Protein AF-A0A433CWC3-F1 (afdb_monomer_lite)

pLDDT: mean 71.18, std 16.61, range [36.03, 93.44]

Secondary structure (DSSP, 8-state):
---PPPGGGGGEEEEHHHHHHHHHHTTTS-HHHHHHHHTTSTTSSEEHHHHHHH--TTTHHHH--TT-HHHHHHHEES----

Organism: NCBI:txid994334

Foldseek 3Di:
DFPPDPPVLLQWKAFPVCVVVCVVVCVVPDPVVVVVVCVVDPPRTDGLVCCQCPNDPVDCVPQVNHVPSVSSPVRIGSDDGD

Sequence (82 aa):
MAHVMPTEKRQYRACLLCSLIKVRSLLHANFAHYYARAQRTPNWFQNATQFRAQGCDNCEDIMRMRGSMERVQECTSSNFDG

InterPro domains:
  IPR009287 Transcription initiation Spt4 [PTHR12882] (45-82)
  IPR022800 Spt4/RpoE2 zinc finger [PF06093] (45-82)
  IPR038510 Spt4 superfamily [G3DSA:3.30.40.210] (1-82)

Radius of gyration: 12.72 Å; chains: 1; bounding box: 28×36×26 Å

Structure (mmCIF, N/CA/C/O backbone):
data_AF-A0A433CWC3-F1
#
_entry.id   AF-A0A433CWC3-F1
#
loop_
_atom_site.group_PDB
_atom_site.id
_atom_site.type_symbol
_atom_site.label_atom_id
_atom_site.label_alt_id
_atom_site.label_comp_id
_atom_site.label_asym_id
_atom_site.label_entity_id
_atom_site.label_seq_id
_atom_site.pdbx_PDB_ins_code
_atom_site.Cartn_x
_atom_site.Cartn_y
_atom_site.Cartn_z
_atom_site.occupancy
_atom_site.B_iso_or_equiv
_atom_site.auth_seq_id
_atom_site.auth_comp_id
_atom_site.auth_asym_id
_atom_site.auth_atom_id
_atom_site.pdbx_PDB_model_num
ATOM 1 N N . MET A 1 1 ? 12.987 20.814 -8.490 1.00 37.47 1 MET A N 1
ATOM 2 C CA . MET A 1 1 ? 11.555 20.992 -8.170 1.00 37.47 1 MET A CA 1
ATOM 3 C C . MET A 1 1 ? 11.076 19.706 -7.522 1.00 37.47 1 MET A C 1
ATOM 5 O O . MET A 1 1 ? 10.785 18.753 -8.232 1.00 37.47 1 MET A O 1
ATOM 9 N N . ALA A 1 2 ? 11.116 19.636 -6.190 1.00 36.03 2 ALA A N 1
ATOM 10 C CA . ALA A 1 2 ? 10.539 18.510 -5.463 1.00 36.03 2 ALA A CA 1
ATOM 11 C C . ALA A 1 2 ? 9.026 18.551 -5.700 1.00 36.03 2 ALA A C 1
ATOM 13 O O . ALA A 1 2 ? 8.382 19.561 -5.413 1.00 36.03 2 ALA A O 1
ATOM 14 N N . HIS A 1 3 ? 8.478 17.511 -6.320 1.00 44.03 3 HIS A N 1
ATOM 15 C CA . HIS A 1 3 ? 7.046 17.411 -6.556 1.00 44.03 3 HIS A CA 1
ATOM 16 C C . HIS A 1 3 ? 6.373 17.136 -5.206 1.00 44.03 3 HIS A C 1
ATOM 18 O O . HIS A 1 3 ? 6.205 15.982 -4.814 1.00 44.03 3 HIS A O 1
ATOM 24 N N . VAL A 1 4 ? 6.022 18.199 -4.480 1.00 50.62 4 VAL A N 1
ATOM 25 C CA . VAL A 1 4 ? 5.292 18.113 -3.210 1.00 50.62 4 VAL A CA 1
ATOM 26 C C . VAL A 1 4 ? 4.023 17.290 -3.445 1.00 50.62 4 VAL A C 1
ATOM 28 O O . VAL A 1 4 ? 3.181 17.640 -4.273 1.00 50.62 4 VAL A O 1
ATOM 31 N N . MET A 1 5 ? 3.927 16.142 -2.773 1.00 50.44 5 MET A N 1
ATOM 32 C CA . MET A 1 5 ? 2.768 15.254 -2.848 1.00 50.44 5 MET A CA 1
ATOM 33 C C . MET A 1 5 ? 1.517 16.013 -2.364 1.00 50.44 5 MET A C 1
ATOM 35 O O . MET A 1 5 ? 1.545 16.565 -1.262 1.00 50.44 5 MET A O 1
ATOM 39 N N . PRO A 1 6 ? 0.423 16.053 -3.151 1.00 54.38 6 PRO A N 1
ATOM 40 C CA . PRO A 1 6 ? -0.804 16.721 -2.736 1.00 54.38 6 PRO A CA 1
ATOM 41 C C . PRO A 1 6 ? -1.341 16.106 -1.437 1.00 54.38 6 PRO A C 1
ATOM 43 O O . PRO A 1 6 ? -1.348 14.884 -1.277 1.00 54.38 6 PRO A O 1
ATOM 46 N N . THR A 1 7 ? -1.818 16.945 -0.520 1.00 58.41 7 THR A N 1
ATOM 47 C CA . THR A 1 7 ? -2.281 16.590 0.836 1.00 58.41 7 THR A CA 1
ATOM 48 C C . THR A 1 7 ? -3.377 15.521 0.871 1.00 58.41 7 THR A C 1
ATOM 50 O O . THR A 1 7 ? -3.451 14.766 1.837 1.00 58.41 7 THR A O 1
ATOM 53 N N . GLU A 1 8 ? -4.172 15.373 -0.190 1.00 58.41 8 GLU A N 1
ATOM 54 C CA . GLU A 1 8 ? -5.174 14.301 -0.326 1.00 58.41 8 GLU A CA 1
ATOM 55 C C . GLU A 1 8 ? -4.563 12.892 -0.421 1.00 58.41 8 GLU A C 1
ATOM 57 O O . GLU A 1 8 ? -5.229 11.899 -0.140 1.00 58.41 8 GLU A O 1
ATOM 62 N N . LYS A 1 9 ? -3.274 12.769 -0.764 1.00 59.62 9 LYS A N 1
ATOM 63 C CA . LYS A 1 9 ? -2.587 11.474 -0.901 1.00 59.62 9 LYS A CA 1
ATOM 64 C C . LYS A 1 9 ? -1.911 10.988 0.387 1.00 59.62 9 LYS A C 1
ATOM 66 O O . LYS A 1 9 ? -1.285 9.930 0.391 1.00 59.62 9 LYS A O 1
ATOM 71 N N . ARG A 1 10 ? -2.070 11.704 1.504 1.00 63.22 10 ARG A N 1
ATOM 72 C CA . ARG A 1 10 ? -1.453 11.361 2.802 1.00 63.22 10 ARG A CA 1
ATOM 73 C C . ARG A 1 10 ? -1.971 10.054 3.420 1.00 63.22 10 ARG A C 1
ATOM 75 O O . ARG A 1 10 ? -1.372 9.546 4.359 1.00 63.22 10 ARG A O 1
ATOM 82 N N . GLN A 1 11 ? -3.087 9.528 2.912 1.00 70.31 11 GLN A N 1
ATOM 83 C CA . GLN A 1 11 ? -3.724 8.294 3.390 1.00 70.31 11 GLN A CA 1
ATOM 84 C C . GLN A 1 11 ? -3.246 7.028 2.664 1.00 70.31 11 GLN A C 1
ATOM 86 O O . GLN A 1 11 ? -3.593 5.915 3.072 1.00 70.31 11 GLN A O 1
ATOM 91 N N . TYR A 1 12 ? -2.469 7.176 1.589 1.00 79.69 12 TYR A N 1
ATOM 92 C CA . TYR A 1 12 ? -1.872 6.033 0.909 1.00 79.69 12 TYR A CA 1
ATOM 93 C C . TYR A 1 12 ? -0.738 5.451 1.747 1.00 79.69 12 TYR A C 1
ATOM 95 O O . TYR A 1 12 ? -0.243 6.087 2.673 1.00 79.69 12 TYR A O 1
ATOM 103 N N . ARG A 1 13 ? -0.369 4.205 1.466 1.00 83.81 13 ARG A N 1
ATOM 104 C CA . ARG A 1 13 ? 0.772 3.518 2.071 1.00 83.81 13 ARG A CA 1
ATOM 105 C C . ARG A 1 13 ? 1.571 2.828 0.970 1.00 83.81 13 ARG A C 1
ATOM 107 O O . ARG A 1 13 ? 1.020 2.439 -0.058 1.00 83.81 13 ARG A O 1
ATOM 114 N N . ALA A 1 14 ? 2.872 2.671 1.180 1.00 82.94 14 ALA A N 1
ATOM 115 C CA . ALA A 1 14 ? 3.760 1.946 0.279 1.00 82.94 14 ALA A CA 1
ATOM 116 C C . ALA A 1 14 ? 4.175 0.612 0.909 1.00 82.94 14 ALA A C 1
ATOM 118 O O . ALA A 1 14 ? 4.595 0.574 2.062 1.00 82.94 14 ALA A O 1
ATOM 119 N N . CYS A 1 15 ? 4.087 -0.484 0.155 1.00 85.00 15 CYS A N 1
ATOM 120 C CA . CYS A 1 15 ? 4.564 -1.798 0.589 1.00 85.00 15 CYS A CA 1
ATOM 121 C C . CYS A 1 15 ? 6.099 -1.804 0.681 1.00 85.00 15 CYS A C 1
ATOM 123 O O . CYS A 1 15 ? 6.786 -1.535 -0.309 1.00 85.00 15 CYS A O 1
ATOM 125 N N . LEU A 1 16 ? 6.641 -2.109 1.865 1.00 85.25 16 LEU A N 1
ATOM 126 C CA . LEU A 1 16 ? 8.082 -2.053 2.132 1.00 85.25 16 LEU A CA 1
ATOM 127 C C . LEU A 1 16 ? 8.853 -3.067 1.283 1.00 85.25 16 LEU A C 1
ATOM 129 O O . LEU A 1 16 ? 9.902 -2.739 0.736 1.00 85.25 16 LEU A O 1
ATOM 133 N N . LEU A 1 17 ? 8.301 -4.268 1.087 1.00 83.19 17 LEU A N 1
ATOM 134 C CA . LEU A 1 17 ? 8.969 -5.325 0.330 1.00 83.19 17 LEU A CA 1
ATOM 135 C C . LEU A 1 17 ? 9.071 -4.994 -1.161 1.00 83.19 17 LEU A C 1
ATOM 137 O O . LEU A 1 17 ? 10.165 -5.016 -1.719 1.00 83.19 17 LEU A O 1
ATOM 141 N N . CYS A 1 18 ? 7.961 -4.634 -1.815 1.00 74.06 18 CYS A N 1
ATOM 142 C CA . CYS A 1 18 ? 8.025 -4.290 -3.234 1.00 74.06 18 CYS A CA 1
ATOM 143 C C . CYS A 1 18 ? 8.788 -2.986 -3.468 1.00 74.06 18 CYS A C 1
ATOM 145 O O . CYS A 1 18 ? 9.340 -2.817 -4.547 1.00 74.06 18 CYS A O 1
ATOM 147 N N . SER A 1 19 ? 8.849 -2.088 -2.480 1.00 71.25 19 SER A N 1
ATOM 148 C CA . SER A 1 19 ? 9.678 -0.884 -2.570 1.00 71.25 19 SER A CA 1
ATOM 149 C C . SER A 1 19 ? 11.166 -1.241 -2.491 1.00 71.25 19 SER A C 1
ATOM 151 O O . SER A 1 19 ? 11.930 -0.808 -3.344 1.00 71.25 19 SER A O 1
ATOM 153 N N . LEU A 1 20 ? 11.577 -2.118 -1.569 1.00 66.75 20 LEU A N 1
ATOM 154 C CA . LEU A 1 20 ? 12.967 -2.581 -1.437 1.00 66.75 20 LEU A CA 1
ATOM 155 C C . LEU A 1 20 ? 13.436 -3.449 -2.618 1.00 66.75 20 LEU A C 1
ATOM 157 O O . LEU A 1 20 ? 14.534 -3.249 -3.139 1.00 66.75 20 LEU A O 1
ATOM 161 N N . ILE A 1 21 ? 12.606 -4.393 -3.076 1.00 61.12 21 ILE A N 1
ATOM 162 C CA . ILE A 1 21 ? 12.919 -5.253 -4.229 1.00 61.12 21 ILE A CA 1
ATOM 163 C C . ILE A 1 21 ? 13.033 -4.405 -5.498 1.00 61.12 21 ILE A C 1
ATOM 165 O O . ILE A 1 21 ? 13.986 -4.567 -6.260 1.00 61.12 21 ILE A O 1
ATOM 169 N N . LYS A 1 22 ? 12.114 -3.452 -5.706 1.00 56.06 22 LYS A N 1
ATOM 170 C CA . LYS A 1 22 ? 12.163 -2.578 -6.881 1.00 56.06 22 LYS A CA 1
ATOM 171 C C . LYS A 1 22 ? 13.356 -1.622 -6.821 1.00 56.06 22 LYS A C 1
ATOM 173 O O . LYS A 1 22 ? 13.965 -1.428 -7.860 1.00 56.06 22 LYS A O 1
ATOM 178 N N . VAL A 1 23 ? 13.784 -1.128 -5.653 1.00 54.94 23 VAL A N 1
ATOM 179 C CA . VAL A 1 23 ? 15.038 -0.348 -5.522 1.00 54.94 23 VAL A CA 1
ATOM 180 C C . VAL A 1 23 ? 16.262 -1.162 -5.966 1.00 54.94 23 VAL A C 1
ATOM 182 O O . VAL A 1 23 ? 17.103 -0.642 -6.694 1.00 54.94 23 VAL A O 1
ATOM 185 N N . ARG A 1 24 ? 16.346 -2.452 -5.610 1.00 55.97 24 ARG A N 1
ATOM 186 C CA . ARG A 1 24 ? 17.438 -3.333 -6.071 1.00 55.97 24 ARG A CA 1
ATOM 187 C C . ARG A 1 24 ? 17.379 -3.632 -7.572 1.00 55.97 24 ARG A C 1
ATOM 189 O O . ARG A 1 24 ? 18.414 -3.606 -8.228 1.00 55.97 24 ARG A 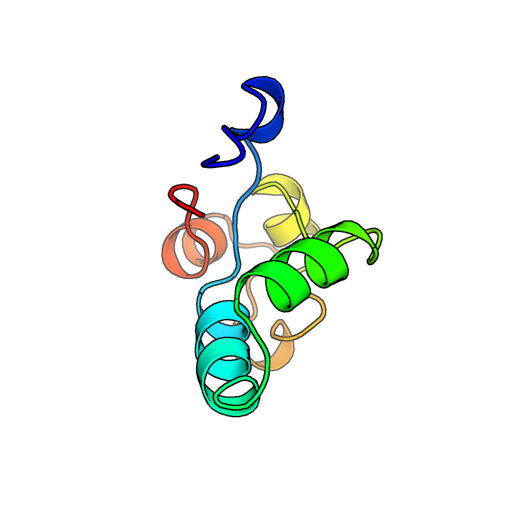O 1
ATOM 196 N N . SER A 1 25 ? 16.196 -3.898 -8.127 1.00 54.78 25 SER A N 1
ATOM 197 C CA . SER A 1 25 ? 16.028 -4.175 -9.565 1.00 54.78 25 SER A CA 1
ATOM 198 C C . SER A 1 25 ? 16.145 -2.926 -10.450 1.00 54.78 25 SER A C 1
ATOM 200 O O . SER A 1 25 ? 16.445 -3.040 -11.635 1.00 54.78 25 SER A O 1
ATOM 202 N N . LEU A 1 26 ? 15.903 -1.738 -9.890 1.00 54.00 26 LEU A N 1
ATOM 203 C CA . LEU A 1 26 ? 15.920 -0.447 -10.583 1.00 54.00 26 LEU A CA 1
ATOM 204 C C . LEU A 1 26 ? 17.196 0.352 -10.320 1.00 54.00 26 LEU A C 1
ATOM 206 O O . LEU A 1 26 ? 17.222 1.539 -10.620 1.00 54.00 26 LEU A O 1
ATOM 210 N N . LEU A 1 27 ? 18.277 -0.276 -9.849 1.00 55.69 27 LEU A N 1
ATOM 211 C CA . LEU A 1 27 ? 19.581 0.390 -9.734 1.00 55.69 27 LEU A CA 1
ATOM 212 C C . LEU A 1 27 ? 20.052 1.006 -11.080 1.00 55.69 27 LEU A C 1
ATOM 214 O O . LEU A 1 27 ? 20.886 1.903 -11.089 1.00 55.69 27 LEU A O 1
ATOM 218 N N . HIS A 1 28 ? 19.467 0.583 -12.211 1.00 51.44 28 HIS A N 1
ATOM 219 C CA . HIS A 1 28 ? 19.679 1.152 -13.549 1.00 51.44 28 HIS A CA 1
ATOM 220 C C . HIS A 1 28 ? 18.580 2.113 -14.054 1.00 51.44 28 HIS A C 1
ATOM 222 O O . HIS A 1 28 ? 18.693 2.627 -15.165 1.00 51.44 28 HIS A O 1
ATOM 228 N N . ALA A 1 29 ? 17.510 2.368 -13.296 1.00 53.62 29 ALA A N 1
ATOM 229 C CA . ALA A 1 29 ? 16.406 3.232 -13.715 1.00 53.62 29 ALA A CA 1
ATOM 230 C C . ALA A 1 29 ? 16.225 4.413 -12.751 1.00 53.62 29 ALA A C 1
ATOM 232 O O . ALA A 1 29 ? 16.122 4.253 -11.540 1.00 53.62 29 ALA A O 1
ATOM 233 N N . ASN A 1 30 ? 16.155 5.617 -13.317 1.00 55.12 30 ASN A N 1
ATOM 234 C CA . ASN A 1 30 ? 16.063 6.871 -12.576 1.00 55.12 30 ASN A CA 1
ATOM 235 C C . ASN A 1 30 ? 14.850 6.876 -11.614 1.00 55.12 30 ASN A C 1
ATOM 237 O O . ASN A 1 30 ? 13.735 6.538 -12.020 1.00 55.12 30 ASN A O 1
ATOM 241 N N . PHE A 1 31 ? 15.051 7.278 -10.353 1.00 55.72 31 PHE A N 1
ATOM 242 C CA . PHE A 1 31 ? 14.057 7.203 -9.264 1.00 55.72 31 PHE A CA 1
ATOM 243 C C . PHE A 1 31 ? 12.731 7.915 -9.616 1.00 55.72 31 PHE A C 1
ATOM 245 O O . PHE A 1 31 ? 11.640 7.458 -9.274 1.00 55.72 31 PHE A O 1
ATOM 252 N N . ALA A 1 32 ? 12.800 8.983 -10.418 1.00 53.94 32 ALA A N 1
ATOM 253 C CA . ALA A 1 32 ? 11.629 9.696 -10.934 1.00 53.94 32 ALA A CA 1
ATOM 254 C C . ALA A 1 32 ? 10.763 8.848 -11.891 1.00 53.94 32 ALA A C 1
ATOM 256 O O . ALA A 1 32 ? 9.533 8.925 -11.862 1.00 53.94 32 ALA A O 1
ATOM 257 N N . HIS A 1 33 ? 11.377 7.989 -12.714 1.00 53.84 33 HIS A N 1
ATOM 258 C CA . HIS A 1 33 ? 10.650 7.093 -13.622 1.00 53.84 33 HIS A CA 1
ATOM 259 C C . HIS A 1 33 ? 9.933 5.971 -12.866 1.00 53.84 33 HIS A C 1
ATOM 261 O O . HIS A 1 33 ? 8.886 5.506 -13.321 1.00 53.84 33 HIS A O 1
ATOM 267 N N . TYR A 1 34 ? 10.467 5.556 -11.715 1.00 59.53 34 TYR A N 1
ATOM 268 C CA . TYR A 1 34 ? 9.830 4.586 -10.828 1.00 59.53 34 TYR A CA 1
ATOM 269 C C . TYR A 1 34 ? 8.519 5.130 -10.256 1.00 59.53 34 TYR A C 1
ATOM 271 O O . TYR A 1 34 ? 7.465 4.527 -10.464 1.00 59.53 34 TYR A O 1
ATOM 279 N N . TYR A 1 35 ? 8.561 6.309 -9.628 1.00 57.72 35 TYR A N 1
ATOM 280 C CA . TYR A 1 35 ? 7.360 6.964 -9.104 1.00 57.72 35 TYR A CA 1
ATOM 281 C C . TYR A 1 35 ? 6.354 7.323 -10.208 1.00 57.72 35 TYR A C 1
ATOM 283 O O . TYR A 1 35 ? 5.147 7.208 -10.000 1.00 57.72 35 TYR A O 1
ATOM 291 N N . ALA A 1 36 ? 6.815 7.695 -11.406 1.00 55.25 36 ALA A N 1
ATOM 292 C CA . ALA A 1 36 ? 5.933 7.952 -12.547 1.00 55.25 36 ALA A CA 1
ATOM 293 C C . ALA A 1 36 ? 5.274 6.674 -13.110 1.00 55.25 36 ALA A C 1
ATOM 295 O O . ALA A 1 36 ? 4.161 6.733 -13.632 1.00 55.25 36 ALA A O 1
ATOM 296 N N . ARG A 1 37 ? 5.933 5.508 -13.007 1.00 54.25 37 ARG A N 1
ATOM 297 C CA . ARG A 1 37 ? 5.337 4.200 -13.342 1.00 54.25 37 ARG A CA 1
ATOM 298 C C . ARG A 1 37 ? 4.357 3.730 -12.273 1.00 54.25 37 ARG A C 1
ATOM 300 O O . ARG A 1 37 ? 3.282 3.262 -12.630 1.00 54.25 37 ARG A O 1
ATOM 307 N N . ALA A 1 38 ? 4.693 3.923 -11.000 1.00 56.84 38 ALA A N 1
ATOM 308 C CA . ALA A 1 38 ? 3.799 3.681 -9.871 1.00 56.84 38 ALA A CA 1
ATOM 309 C C . ALA A 1 38 ? 2.462 4.429 -10.029 1.00 56.84 38 ALA A C 1
ATOM 311 O O . ALA A 1 38 ? 1.399 3.876 -9.774 1.00 56.84 38 ALA A O 1
ATOM 312 N N . GLN A 1 39 ? 2.497 5.664 -10.538 1.00 54.12 39 GLN A N 1
ATOM 313 C CA . GLN A 1 39 ? 1.299 6.470 -10.809 1.00 54.12 39 GLN A CA 1
ATOM 314 C C . GLN A 1 39 ? 0.476 6.011 -12.028 1.00 54.12 39 GLN A C 1
ATOM 316 O O . GLN A 1 39 ? -0.655 6.458 -12.184 1.00 54.12 39 GLN A O 1
ATOM 321 N N . ARG A 1 40 ? 1.014 5.138 -12.893 1.00 53.06 40 ARG A N 1
ATOM 322 C CA . ARG A 1 40 ? 0.325 4.626 -14.094 1.00 53.06 40 ARG A CA 1
ATOM 323 C C . ARG A 1 40 ? -0.312 3.250 -13.918 1.00 53.06 40 ARG A C 1
ATOM 325 O O . ARG A 1 40 ? -1.067 2.821 -14.784 1.00 53.06 40 ARG A O 1
ATOM 332 N N . THR A 1 41 ? -0.023 2.557 -12.825 1.00 54.00 41 THR A N 1
ATOM 333 C CA . THR A 1 41 ? -0.708 1.313 -12.463 1.00 54.00 41 THR A CA 1
ATOM 334 C C . THR A 1 41 ? -1.869 1.629 -11.521 1.00 54.00 41 THR A C 1
ATOM 336 O O . THR A 1 41 ? -1.623 2.253 -10.486 1.00 54.00 41 THR A O 1
ATOM 339 N N . PRO A 1 42 ? -3.104 1.193 -11.826 1.00 54.84 42 PRO A N 1
ATOM 340 C CA . PRO A 1 42 ? -4.306 1.624 -11.108 1.00 54.84 42 PRO A CA 1
ATOM 341 C C . PRO A 1 42 ? -4.315 1.296 -9.601 1.00 54.84 42 PRO A C 1
ATOM 343 O O . PRO A 1 42 ? -5.054 1.937 -8.864 1.00 54.84 42 PRO A O 1
ATOM 346 N N . ASN A 1 43 ? -3.452 0.385 -9.125 1.00 56.66 43 ASN A N 1
ATOM 347 C CA . ASN A 1 43 ? -3.463 -0.128 -7.746 1.00 56.66 43 ASN A CA 1
ATOM 348 C C . ASN A 1 43 ? -2.120 -0.006 -6.995 1.00 56.66 43 ASN A C 1
ATOM 350 O O . ASN A 1 43 ? -1.880 -0.727 -6.027 1.00 56.66 43 ASN A O 1
ATOM 354 N N . TRP A 1 44 ? -1.198 0.866 -7.418 1.00 63.50 44 TRP A N 1
ATOM 355 C CA . TRP A 1 44 ? 0.109 0.960 -6.738 1.00 63.50 44 TRP A CA 1
ATOM 356 C C . TRP A 1 44 ? 0.055 1.680 -5.395 1.00 63.50 44 TRP A C 1
ATOM 358 O O . TRP A 1 44 ? 0.776 1.329 -4.461 1.00 63.50 44 TRP A O 1
ATOM 368 N N . PHE A 1 45 ? -0.784 2.710 -5.318 1.00 68.94 45 PHE A N 1
ATOM 369 C CA . PHE A 1 45 ? -1.027 3.462 -4.100 1.00 68.94 45 PHE A CA 1
ATOM 370 C C . PHE A 1 45 ? -2.304 2.918 -3.484 1.00 68.94 45 PHE A C 1
ATOM 372 O O . PHE A 1 45 ? -3.405 3.238 -3.923 1.00 68.94 45 PHE A O 1
ATOM 379 N N . GLN A 1 46 ? -2.137 2.058 -2.486 1.00 77.75 46 GLN A N 1
ATOM 380 C CA . GLN A 1 46 ? -3.242 1.499 -1.722 1.00 77.75 46 GLN A CA 1
ATOM 381 C C . GLN A 1 46 ? -3.260 2.138 -0.338 1.00 77.75 46 GLN A C 1
ATOM 383 O O . GLN A 1 46 ? -2.214 2.408 0.256 1.00 77.75 46 GLN A O 1
ATOM 388 N N . ASN A 1 47 ? -4.447 2.425 0.183 1.00 85.25 47 ASN A N 1
ATOM 389 C CA . ASN A 1 47 ? -4.601 2.786 1.588 1.00 85.25 47 ASN A CA 1
ATOM 390 C C . ASN A 1 47 ? -4.558 1.526 2.471 1.00 85.25 47 ASN A C 1
ATOM 392 O O . ASN A 1 47 ? -4.615 0.394 1.985 1.00 85.25 47 ASN A O 1
ATOM 396 N N . ALA A 1 48 ? -4.455 1.710 3.788 1.00 87.38 48 ALA A N 1
ATOM 397 C CA . ALA A 1 48 ? -4.360 0.588 4.727 1.00 87.38 48 ALA A CA 1
ATOM 398 C C . ALA A 1 48 ? -5.532 -0.407 4.595 1.00 87.38 48 ALA A C 1
ATOM 400 O O . ALA A 1 48 ? -5.336 -1.619 4.671 1.00 87.38 48 ALA A O 1
ATOM 401 N N . THR A 1 49 ? -6.744 0.095 4.351 1.00 89.62 49 THR A N 1
ATOM 402 C CA . THR A 1 49 ? -7.941 -0.738 4.185 1.00 89.62 49 THR A CA 1
ATOM 403 C C . THR A 1 49 ? -7.863 -1.591 2.922 1.00 89.62 49 THR A C 1
ATOM 405 O O . THR A 1 49 ? -8.224 -2.764 2.957 1.00 89.62 49 THR A O 1
ATOM 408 N N . GLN A 1 50 ? -7.351 -1.039 1.820 1.00 88.19 50 GLN A N 1
ATOM 409 C CA . GLN A 1 50 ? -7.152 -1.775 0.571 1.00 88.19 50 GLN A CA 1
ATOM 410 C C . GLN A 1 50 ? -6.107 -2.882 0.732 1.00 88.19 50 GLN A C 1
ATOM 412 O O . GLN A 1 50 ? -6.396 -4.019 0.369 1.00 88.19 50 GLN A O 1
ATOM 417 N N . PHE A 1 51 ? -4.972 -2.603 1.384 1.00 90.19 51 PHE A N 1
ATOM 418 C CA . PHE A 1 51 ? -3.977 -3.638 1.685 1.00 90.19 51 PHE A CA 1
ATOM 419 C C . PHE A 1 51 ? -4.541 -4.755 2.563 1.00 90.19 51 PHE A C 1
ATOM 421 O O . PHE A 1 51 ? -4.261 -5.927 2.325 1.00 90.19 51 PHE A O 1
ATOM 428 N N . ARG A 1 52 ? -5.384 -4.425 3.546 1.00 92.88 52 ARG A N 1
ATOM 429 C CA . ARG A 1 52 ? -6.057 -5.449 4.352 1.00 92.88 52 ARG A CA 1
ATOM 430 C C . ARG A 1 52 ? -7.061 -6.257 3.534 1.00 92.88 52 ARG A C 1
ATOM 432 O O . ARG A 1 52 ? -7.197 -7.453 3.770 1.00 92.88 52 ARG A O 1
ATOM 439 N N . ALA A 1 53 ? -7.808 -5.627 2.635 1.00 90.50 53 ALA A N 1
ATOM 440 C CA . ALA A 1 53 ? -8.851 -6.307 1.874 1.00 90.50 53 ALA A CA 1
ATOM 441 C C . ALA A 1 53 ? -8.279 -7.196 0.758 1.00 90.50 53 ALA A C 1
ATOM 443 O O . ALA A 1 53 ? -8.770 -8.302 0.540 1.00 90.50 53 ALA A O 1
ATOM 444 N N . GLN A 1 54 ? -7.243 -6.721 0.068 1.00 89.81 54 GLN A N 1
ATOM 445 C CA . GLN A 1 54 ? -6.772 -7.288 -1.198 1.00 89.81 54 GLN A CA 1
ATOM 446 C C . GLN A 1 54 ? -5.362 -7.879 -1.095 1.00 89.81 54 GLN A C 1
ATOM 448 O O . GLN A 1 54 ? -5.026 -8.783 -1.854 1.00 89.81 54 GLN A O 1
ATOM 453 N N . GLY A 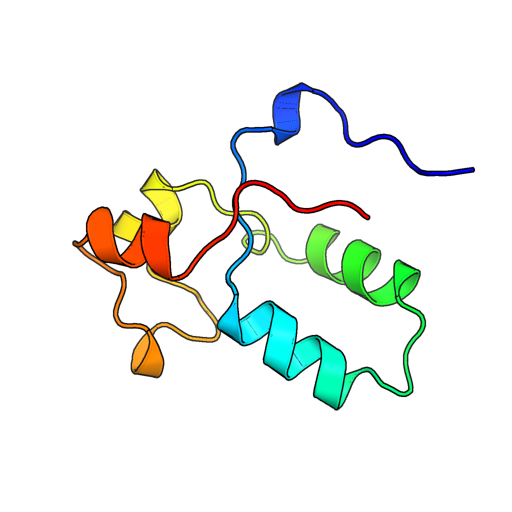1 55 ? -4.562 -7.433 -0.124 1.00 87.88 55 GLY A N 1
ATOM 454 C CA . GLY A 1 55 ? -3.136 -7.733 -0.078 1.00 87.88 55 GLY A CA 1
ATOM 455 C C . GLY A 1 55 ? -2.329 -6.856 -1.034 1.00 87.88 55 GLY A C 1
ATOM 456 O O . GLY A 1 55 ? -2.860 -5.998 -1.734 1.00 87.88 55 GLY A O 1
ATOM 457 N N . CYS A 1 56 ? -1.012 -7.048 -1.061 1.00 86.38 56 CYS A N 1
ATOM 458 C CA . CYS A 1 56 ? -0.166 -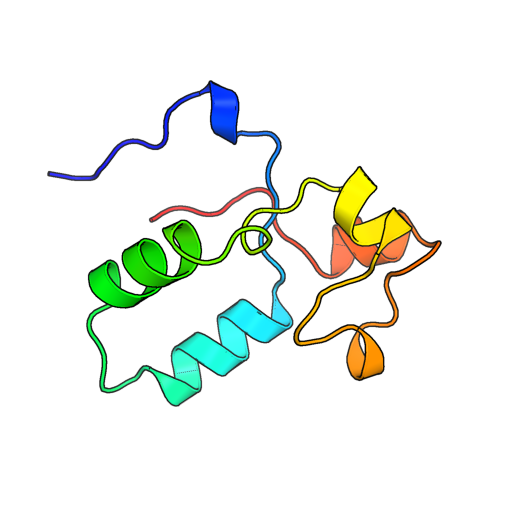6.379 -2.050 1.00 86.38 56 CYS A CA 1
ATOM 459 C C . CYS A 1 56 ? -0.084 -7.214 -3.333 1.00 86.38 56 CYS A C 1
ATOM 461 O O . CYS A 1 56 ? 0.467 -8.309 -3.290 1.00 86.38 56 CYS A O 1
ATOM 463 N N . ASP A 1 57 ? -0.479 -6.654 -4.481 1.00 83.44 57 ASP A N 1
ATOM 464 C CA . ASP A 1 57 ? -0.438 -7.323 -5.800 1.00 83.44 57 ASP A CA 1
ATOM 465 C C . ASP A 1 57 ? 0.900 -8.006 -6.125 1.00 83.44 57 ASP A C 1
ATOM 467 O O . ASP A 1 57 ? 0.951 -8.993 -6.847 1.00 83.44 57 ASP A O 1
ATOM 471 N N . ASN A 1 58 ? 2.006 -7.464 -5.606 1.00 80.75 58 ASN A N 1
ATOM 472 C CA . ASN A 1 58 ? 3.352 -7.956 -5.901 1.00 80.75 58 ASN A CA 1
ATOM 473 C C . ASN A 1 58 ? 3.931 -8.865 -4.811 1.00 80.75 58 ASN A C 1
ATOM 475 O O . ASN A 1 58 ? 4.985 -9.460 -5.013 1.00 80.75 58 ASN A O 1
ATOM 479 N N . CYS A 1 59 ? 3.359 -8.852 -3.607 1.00 87.50 59 CYS A N 1
ATOM 480 C CA . CYS A 1 59 ? 4.028 -9.378 -2.416 1.00 87.50 59 CYS A CA 1
ATOM 481 C C . CYS A 1 59 ? 3.106 -10.148 -1.477 1.00 87.50 59 CYS A C 1
ATOM 483 O O . CYS A 1 59 ? 3.580 -10.576 -0.429 1.00 87.50 59 CYS A O 1
ATOM 485 N N . GLU A 1 60 ? 1.826 -10.321 -1.804 1.00 88.56 60 GLU A N 1
ATOM 486 C CA . GLU A 1 60 ? 0.869 -10.989 -0.921 1.00 88.56 60 GLU A CA 1
ATOM 487 C C . GLU A 1 60 ? 1.274 -12.429 -0.593 1.00 88.56 60 GLU A C 1
ATOM 489 O O . GLU A 1 60 ? 1.143 -12.842 0.554 1.00 88.56 60 GLU A O 1
ATOM 494 N N . ASP A 1 61 ? 1.879 -13.164 -1.523 1.00 86.88 61 ASP A N 1
ATOM 495 C CA . ASP A 1 61 ? 2.305 -14.547 -1.264 1.00 86.88 61 ASP A CA 1
ATOM 496 C C . ASP A 1 61 ? 3.333 -14.660 -0.123 1.00 86.88 61 ASP A C 1
ATOM 498 O O . ASP A 1 61 ? 3.357 -15.648 0.618 1.00 86.88 61 ASP A O 1
ATOM 502 N N . ILE A 1 62 ? 4.147 -13.613 0.053 1.00 87.19 62 ILE A N 1
ATOM 503 C CA . ILE A 1 62 ? 5.215 -13.520 1.057 1.00 87.19 62 ILE A CA 1
ATOM 504 C C . ILE A 1 62 ? 4.705 -12.787 2.302 1.00 87.19 62 ILE A C 1
ATOM 506 O O . ILE A 1 62 ? 4.842 -13.248 3.434 1.00 87.19 62 ILE A O 1
ATOM 510 N N . MET A 1 63 ? 4.107 -11.616 2.092 1.00 84.88 63 MET A N 1
ATOM 511 C CA . MET A 1 63 ? 3.702 -10.699 3.147 1.00 84.88 63 MET A CA 1
ATOM 512 C C . MET A 1 63 ? 2.305 -10.955 3.681 1.00 84.88 63 MET A C 1
ATOM 514 O O . MET A 1 63 ? 1.987 -10.363 4.696 1.00 84.88 63 MET A O 1
ATOM 518 N N . ARG A 1 64 ? 1.494 -11.828 3.073 1.00 89.56 64 ARG A N 1
ATOM 519 C CA . ARG A 1 64 ? 0.203 -12.374 3.546 1.00 89.56 64 ARG A CA 1
ATOM 520 C C . ARG A 1 64 ? -0.674 -11.402 4.358 1.00 89.56 64 ARG A C 1
ATOM 522 O O . ARG A 1 64 ? -1.188 -11.750 5.422 1.00 89.56 64 ARG A O 1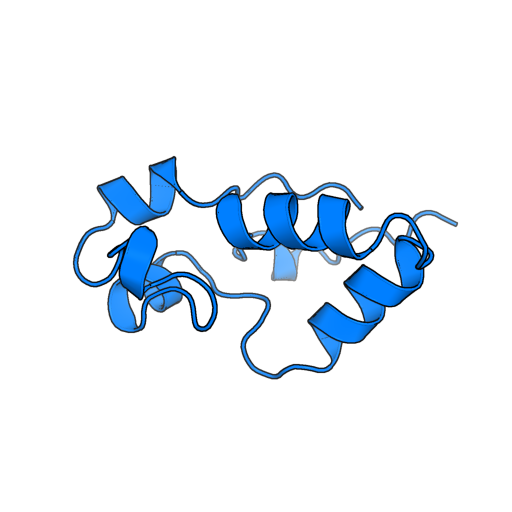
ATOM 529 N N . MET A 1 65 ? -0.715 -10.137 3.960 1.00 90.31 65 MET A N 1
ATOM 530 C CA . MET A 1 65 ? -1.230 -9.058 4.81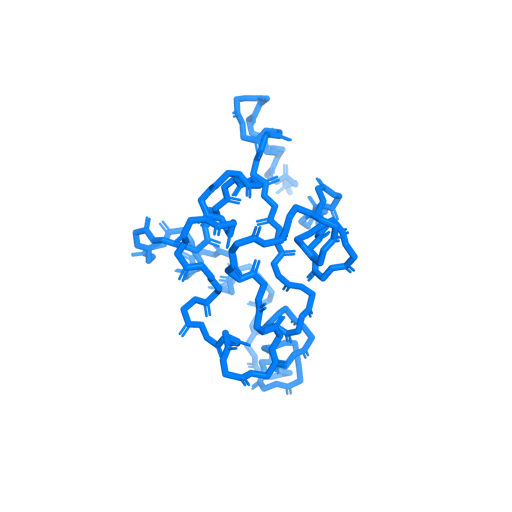0 1.00 90.31 65 MET A CA 1
ATOM 531 C C . MET A 1 65 ? -2.756 -8.963 4.742 1.00 90.31 65 MET A C 1
ATOM 533 O O . MET A 1 65 ? -3.374 -8.252 5.539 1.00 90.31 65 MET A O 1
ATOM 537 N N . ARG A 1 66 ? -3.382 -9.725 3.836 1.00 92.56 66 ARG A N 1
ATOM 538 C CA . ARG A 1 66 ? -4.831 -9.801 3.713 1.00 92.56 66 ARG A CA 1
ATOM 539 C C . ARG A 1 66 ? -5.474 -10.287 5.013 1.00 92.56 66 ARG A C 1
ATOM 541 O O . ARG A 1 66 ? -5.058 -11.267 5.624 1.00 92.56 66 ARG A O 1
ATOM 548 N N . GLY A 1 67 ? -6.511 -9.581 5.446 1.00 93.44 67 GLY A N 1
ATOM 549 C CA . GLY A 1 67 ? -7.247 -9.846 6.680 1.00 93.44 67 GLY A CA 1
ATOM 550 C C . GLY A 1 67 ? -6.632 -9.242 7.949 1.00 93.44 67 GLY A C 1
ATOM 551 O O . GLY A 1 67 ? -7.380 -9.025 8.901 1.00 93.44 67 GLY A O 1
ATOM 552 N N . SER A 1 68 ? -5.342 -8.877 7.963 1.00 93.44 68 SER A N 1
ATOM 553 C CA . SER A 1 68 ? -4.648 -8.398 9.171 1.00 93.44 68 SER A CA 1
ATOM 554 C C . SER A 1 68 ? -4.202 -6.935 9.066 1.00 93.44 68 SER A C 1
ATOM 556 O O . SER A 1 68 ? -3.264 -6.614 8.341 1.00 93.44 68 SER A O 1
ATOM 558 N N . MET A 1 69 ? -4.836 -6.035 9.836 1.00 91.94 69 MET A N 1
ATOM 559 C CA . MET A 1 69 ? -4.392 -4.629 9.916 1.00 91.94 69 MET A CA 1
ATOM 560 C C . MET A 1 69 ? -3.003 -4.484 10.542 1.00 91.94 69 MET A C 1
ATOM 562 O O . MET A 1 69 ? -2.265 -3.584 10.154 1.00 91.94 69 MET A O 1
ATOM 566 N N . GLU A 1 70 ? -2.656 -5.349 11.493 1.00 93.44 70 GLU A N 1
ATOM 567 C CA . GLU A 1 70 ? -1.359 -5.340 12.175 1.00 93.44 70 GLU A CA 1
ATOM 568 C C . GLU A 1 70 ? -0.231 -5.555 11.166 1.00 93.44 70 GLU A C 1
ATOM 570 O O . GLU A 1 70 ? 0.652 -4.712 11.012 1.00 93.44 70 GLU A O 1
ATOM 575 N N . ARG A 1 71 ? -0.362 -6.594 10.337 1.00 91.88 71 ARG A N 1
ATOM 576 C CA . ARG A 1 71 ? 0.616 -6.872 9.283 1.00 91.88 71 ARG A CA 1
ATOM 577 C C . ARG A 1 71 ? 0.661 -5.772 8.238 1.00 91.88 71 ARG A C 1
ATOM 579 O O . ARG A 1 71 ? 1.735 -5.434 7.761 1.00 91.88 71 ARG A O 1
ATOM 586 N N . VAL A 1 72 ? -0.472 -5.155 7.902 1.00 90.56 72 VAL A N 1
ATOM 587 C CA . VAL A 1 72 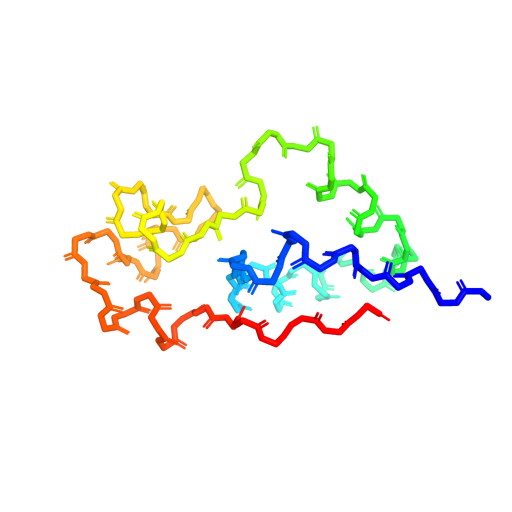? -0.467 -3.982 7.018 1.00 90.56 72 VAL A CA 1
ATOM 588 C C . VAL A 1 72 ? 0.358 -2.842 7.619 1.00 90.56 72 VAL A C 1
ATOM 590 O O . VAL A 1 72 ? 1.123 -2.215 6.891 1.00 90.56 72 VAL A O 1
ATOM 593 N N . GLN A 1 73 ? 0.250 -2.564 8.918 1.00 89.56 73 GLN A N 1
ATOM 594 C CA . GLN A 1 73 ? 1.012 -1.488 9.561 1.00 89.56 73 GLN A CA 1
ATOM 595 C C . GLN A 1 73 ? 2.517 -1.775 9.620 1.00 89.56 73 GLN A C 1
ATOM 597 O O . GLN A 1 73 ? 3.298 -0.855 9.388 1.00 89.56 73 GLN A O 1
ATOM 602 N N . GLU A 1 74 ? 2.911 -3.026 9.857 1.00 89.88 74 GLU A N 1
ATOM 603 C CA . GLU A 1 74 ? 4.317 -3.456 9.898 1.00 89.88 74 GLU A CA 1
ATOM 604 C C . GLU A 1 74 ? 4.967 -3.499 8.512 1.00 89.88 74 GLU A C 1
ATOM 606 O O . GLU A 1 74 ? 6.131 -3.148 8.330 1.00 89.88 74 GLU A O 1
ATOM 611 N N . CYS A 1 75 ? 4.211 -3.948 7.512 1.00 87.94 75 CYS A N 1
ATOM 612 C CA . CYS A 1 75 ? 4.722 -4.255 6.184 1.00 87.94 75 CYS A CA 1
ATOM 613 C C . CYS A 1 75 ? 4.582 -3.097 5.182 1.00 87.94 75 CYS A C 1
ATOM 615 O O . CYS A 1 75 ? 5.055 -3.192 4.043 1.00 87.94 75 CYS A O 1
ATOM 617 N N . THR A 1 76 ? 3.925 -2.003 5.567 1.00 87.06 76 THR A N 1
ATOM 618 C CA . THR A 1 76 ? 3.727 -0.827 4.712 1.00 87.06 76 THR A CA 1
ATOM 619 C C . THR A 1 76 ? 4.074 0.458 5.460 1.00 87.06 76 THR A C 1
ATOM 621 O O . THR A 1 76 ? 3.876 0.538 6.666 1.00 87.06 76 THR A O 1
ATOM 624 N N . SER A 1 77 ? 4.543 1.492 4.763 1.00 84.75 77 SER A N 1
ATOM 625 C CA . SER A 1 77 ? 4.840 2.806 5.352 1.00 84.75 77 SER A CA 1
ATOM 626 C C . SER A 1 77 ? 3.878 3.875 4.837 1.00 84.75 77 SER A C 1
ATOM 628 O O . SER A 1 77 ? 3.607 3.935 3.638 1.00 84.75 77 SER A O 1
ATOM 630 N N . SER A 1 78 ? 3.383 4.733 5.734 1.00 75.44 78 SER A N 1
ATOM 631 C CA . SER A 1 78 ? 2.711 6.000 5.389 1.00 75.44 78 SER A CA 1
ATOM 632 C C . SER A 1 78 ? 3.694 7.151 5.152 1.00 75.44 78 SER A C 1
ATOM 634 O O . SER A 1 78 ? 3.313 8.176 4.598 1.00 75.44 78 SER A O 1
ATOM 636 N N . ASN A 1 79 ? 4.953 6.984 5.563 1.00 67.75 79 ASN A N 1
ATOM 637 C CA . ASN A 1 79 ? 6.041 7.899 5.247 1.00 67.75 79 ASN A CA 1
ATOM 638 C C . ASN A 1 79 ? 6.710 7.419 3.960 1.00 67.75 79 ASN A C 1
ATOM 640 O O . ASN A 1 79 ? 7.599 6.565 3.986 1.00 67.75 79 ASN A O 1
ATOM 644 N N . PHE A 1 80 ? 6.244 7.950 2.840 1.00 62.12 80 PHE A N 1
ATOM 645 C CA . PHE A 1 80 ? 6.932 7.902 1.556 1.00 62.12 80 PHE A CA 1
ATOM 646 C C . PHE A 1 80 ? 7.303 9.340 1.214 1.00 62.12 80 PHE A C 1
ATOM 648 O O . PHE A 1 80 ? 6.439 10.146 0.876 1.00 62.12 80 PHE A O 1
ATOM 655 N N . ASP A 1 81 ? 8.584 9.657 1.361 1.00 50.62 81 ASP A N 1
ATOM 656 C CA . ASP A 1 81 ? 9.164 10.887 0.832 1.00 50.62 81 ASP A CA 1
ATOM 657 C C . ASP A 1 81 ? 9.737 10.556 -0.554 1.00 50.62 81 ASP A C 1
ATOM 659 O O . ASP A 1 81 ? 10.319 9.481 -0.757 1.00 50.62 81 ASP A O 1
ATOM 663 N N . GLY A 1 82 ? 9.440 11.414 -1.529 1.00 49.94 82 GLY A N 1
ATOM 664 C CA . GLY A 1 82 ? 9.866 11.262 -2.919 1.00 49.94 82 GLY A CA 1
ATOM 665 C C . GLY A 1 82 ? 11.261 11.808 -3.127 1.00 49.94 82 GLY A C 1
ATOM 666 O O . GLY A 1 82 ? 11.425 13.021 -2.876 1.00 49.94 82 GLY A O 1
#